Protein AF-A0A286GPK0-F1 (afdb_monomer_lite)

Sequence (149 aa):
MSTEHPLLTPEQAREQLAAVGGRSLHLARDRRIHATGTAVFGLTAAVHMTTQNVVTGAAQVVLSCVVLAIFVAEAVVVERAARTVPLRARFWSRTGIGASFVLALGVVLPWLNLQAQTSPNTVPMVLGGAVLVAAPSLLAAVVIARRRT

Secondary structure (DSSP, 8-state):
---------HHHHHHHHHHHHT-GGGHHHHHHHHHHHHHHHHHHHHHHHHHTTT--THHHHHHHHHHHHHHHHHHHHHHHHTTTS-HHHHHHHHHHHHHHHHHIIIIIHHHHHHHHHHSPPPHHHHHHHHHHHHHHHHHHHHHHHH---

Foldseek 3Di:
DDPPDPPQDPVNVVVVVVVVVVVPPCAQVLLLLLLVLLLVLLVLQLVLLLCVLVDDDPRNVVSVVVSVVSVVVSVVSLVVSVVPYDPVLNVLQCQLLVQLVCLLPVPLVVVQVVVCVVDHDDSVSSNVSSCVSSVSSNVSSVVSNPDDD

Radius of gyration: 21.25 Å; chains: 1; bounding box: 41×22×73 Å

Organism: NCBI:txid1938745

pLDDT: mean 73.32, std 10.82, range [40.75, 89.94]

Structure (mmCIF, N/CA/C/O backbone):
data_AF-A0A286GPK0-F1
#
_entry.id   AF-A0A286GPK0-F1
#
loop_
_atom_site.group_PDB
_atom_site.id
_atom_site.type_symbol
_atom_site.label_atom_id
_atom_site.label_alt_id
_atom_site.label_comp_id
_atom_site.label_asym_id
_atom_site.label_entity_id
_atom_site.label_seq_id
_atom_site.pdbx_PDB_ins_code
_atom_site.Cartn_x
_atom_site.Cartn_y
_atom_site.Cartn_z
_atom_site.occupancy
_atom_site.B_iso_or_equiv
_atom_site.auth_seq_id
_atom_site.auth_comp_id
_atom_site.auth_asym_id
_atom_site.auth_atom_id
_atom_site.pdbx_PDB_model_num
ATOM 1 N N . MET A 1 1 ? 11.742 -10.666 48.444 1.00 40.75 1 MET A N 1
ATOM 2 C CA . MET A 1 1 ? 10.822 -9.523 48.269 1.00 40.75 1 MET A CA 1
ATOM 3 C C . MET A 1 1 ? 9.685 -10.006 47.385 1.00 40.75 1 MET A C 1
ATOM 5 O O . MET A 1 1 ? 9.845 -10.060 46.174 1.00 40.75 1 MET A O 1
ATOM 9 N N . SER A 1 2 ? 8.614 -10.505 47.997 1.00 44.88 2 SER A N 1
ATOM 10 C CA . SER A 1 2 ? 7.477 -11.093 47.284 1.00 44.88 2 SER A CA 1
ATOM 11 C C . SER A 1 2 ? 6.509 -9.975 46.917 1.00 44.88 2 SER A C 1
ATOM 13 O O . SER A 1 2 ? 6.009 -9.285 47.800 1.00 44.88 2 SER A O 1
ATOM 15 N N . THR A 1 3 ? 6.285 -9.748 45.627 1.00 46.56 3 THR A N 1
ATOM 16 C CA . THR A 1 3 ? 5.256 -8.827 45.141 1.00 46.56 3 THR A CA 1
ATOM 17 C C . THR A 1 3 ? 3.898 -9.499 45.312 1.00 46.56 3 THR A C 1
ATOM 19 O O . THR A 1 3 ? 3.460 -10.245 44.438 1.00 46.56 3 THR A O 1
ATOM 22 N N . GLU A 1 4 ? 3.254 -9.290 46.460 1.00 52.22 4 GLU A N 1
ATOM 23 C CA . GLU A 1 4 ? 1.844 -9.636 46.636 1.00 52.22 4 GLU A CA 1
ATOM 24 C C . GLU A 1 4 ? 1.027 -8.802 45.646 1.00 52.22 4 GLU A C 1
ATOM 26 O O . GLU A 1 4 ? 0.869 -7.593 45.802 1.00 52.22 4 GLU A O 1
ATOM 31 N N . HIS A 1 5 ? 0.552 -9.438 44.576 1.00 56.97 5 HIS A N 1
ATOM 32 C CA . HIS A 1 5 ? -0.476 -8.850 43.732 1.00 56.97 5 HIS A CA 1
ATOM 33 C C . HIS A 1 5 ? -1.759 -8.783 44.565 1.00 56.97 5 HIS A C 1
ATOM 35 O O . HIS A 1 5 ? -2.248 -9.841 44.969 1.00 56.97 5 HIS A O 1
ATOM 41 N N . PRO A 1 6 ? -2.310 -7.586 44.845 1.00 66.44 6 PRO A N 1
ATOM 42 C CA . PRO A 1 6 ? -3.550 -7.475 45.596 1.00 66.44 6 PRO A CA 1
ATOM 43 C C . PRO A 1 6 ? -4.634 -8.287 44.883 1.00 66.44 6 PRO A C 1
ATOM 45 O O . PRO A 1 6 ? -4.908 -8.053 43.703 1.00 66.44 6 PRO A O 1
ATOM 48 N N . LEU A 1 7 ? -5.217 -9.265 45.579 1.00 71.62 7 LEU A N 1
ATOM 49 C CA . LEU A 1 7 ? -6.350 -10.037 45.076 1.00 71.62 7 LEU A CA 1
ATOM 50 C C . LEU A 1 7 ? -7.546 -9.087 44.950 1.00 71.62 7 LEU A C 1
ATOM 52 O O . LEU A 1 7 ? -8.237 -8.807 45.927 1.00 71.62 7 LEU A O 1
ATOM 56 N N . LEU A 1 8 ? -7.746 -8.549 43.745 1.00 71.94 8 LEU A N 1
ATOM 57 C CA . LEU A 1 8 ? -8.897 -7.715 43.411 1.00 71.94 8 LEU A CA 1
ATOM 58 C C . LEU A 1 8 ? -10.178 -8.498 43.681 1.00 71.94 8 LEU A C 1
ATOM 60 O O . LEU A 1 8 ? -10.341 -9.628 43.211 1.00 71.94 8 LEU A O 1
ATOM 64 N N . THR A 1 9 ? -11.108 -7.888 44.412 1.00 82.94 9 THR A N 1
ATOM 65 C CA . THR A 1 9 ? -12.431 -8.484 44.577 1.00 82.94 9 THR A CA 1
ATOM 66 C C . THR A 1 9 ? -13.171 -8.479 43.232 1.00 82.94 9 THR A C 1
ATOM 68 O O . THR A 1 9 ? -12.911 -7.622 42.382 1.00 82.94 9 THR A O 1
ATOM 71 N N . PRO A 1 10 ? -14.114 -9.410 42.998 1.00 80.25 10 PRO A N 1
ATOM 72 C CA . PRO A 1 10 ? -14.884 -9.447 41.753 1.00 80.25 10 PRO A CA 1
ATOM 73 C C . PRO A 1 10 ? -15.595 -8.122 41.431 1.00 80.25 10 PRO A C 1
ATOM 75 O O . PRO A 1 10 ? -15.700 -7.748 40.266 1.00 80.25 10 PRO A O 1
ATOM 78 N N . GLU A 1 11 ? -16.036 -7.394 42.459 1.00 80.75 11 GLU A N 1
ATOM 79 C CA . GLU A 1 11 ? -16.620 -6.052 42.344 1.00 80.75 11 GLU A CA 1
ATOM 80 C C . GLU A 1 11 ? -15.581 -5.017 41.886 1.00 80.75 11 GLU A C 1
ATOM 82 O O . GLU A 1 11 ? -15.810 -4.316 40.906 1.00 80.75 11 GLU A O 1
ATOM 87 N N . GLN A 1 12 ? -14.386 -4.997 42.488 1.00 80.75 12 GLN A N 1
ATOM 88 C CA . GLN A 1 12 ? -13.299 -4.098 42.076 1.00 80.75 12 GLN A CA 1
ATOM 89 C C . GLN A 1 12 ? -12.803 -4.394 40.657 1.00 80.75 12 GLN A C 1
ATOM 91 O O . GLN A 1 12 ? -12.462 -3.475 39.914 1.00 80.75 12 GLN A O 1
ATOM 96 N N . ALA A 1 13 ? -12.789 -5.665 40.248 1.00 77.31 13 ALA A N 1
ATOM 97 C CA . ALA A 1 13 ? -12.467 -6.046 38.878 1.00 77.31 13 ALA A CA 1
ATOM 98 C C . ALA A 1 13 ? -13.526 -5.534 37.888 1.00 77.31 13 ALA A C 1
ATOM 100 O O . ALA A 1 13 ? -13.167 -5.048 36.816 1.00 77.31 13 ALA A O 1
ATOM 101 N N . ARG A 1 14 ? -14.819 -5.590 38.245 1.00 77.38 14 ARG A N 1
ATOM 102 C CA . ARG A 1 14 ? -15.922 -5.037 37.436 1.00 77.38 14 ARG A CA 1
ATOM 103 C C . ARG A 1 14 ? -15.881 -3.517 37.371 1.00 77.38 14 ARG A C 1
ATOM 105 O O . ARG A 1 14 ? -16.061 -2.974 36.288 1.00 77.38 14 ARG A O 1
ATOM 112 N N . GLU A 1 15 ? -15.598 -2.838 38.477 1.00 77.00 15 GLU A N 1
ATOM 113 C CA . GLU A 1 15 ? -15.441 -1.381 38.516 1.00 77.00 15 GLU A CA 1
ATOM 114 C C . GLU A 1 15 ? -14.214 -0.922 37.730 1.00 77.00 15 GLU A C 1
ATOM 116 O O . GLU A 1 15 ? -14.306 0.036 36.968 1.00 77.00 15 GLU A O 1
ATOM 121 N N . GLN A 1 16 ? -13.084 -1.630 37.821 1.00 73.06 16 GLN A N 1
ATOM 122 C CA . GLN A 1 16 ? -11.919 -1.358 36.977 1.00 73.06 16 GLN A CA 1
ATOM 123 C C . GLN A 1 16 ? -12.219 -1.631 35.501 1.00 73.06 16 GLN A C 1
ATOM 125 O O . GLN A 1 16 ? -11.852 -0.825 34.649 1.00 73.06 16 GLN A O 1
ATOM 130 N N . LEU A 1 17 ? -12.932 -2.713 35.178 1.00 68.06 17 LEU A N 1
ATOM 131 C CA . LEU A 1 17 ? -13.395 -2.996 33.817 1.00 68.06 17 LEU A CA 1
ATOM 132 C C . LEU A 1 17 ? -14.395 -1.953 33.310 1.00 68.06 17 LEU A C 1
ATOM 134 O O . LEU A 1 17 ? -14.349 -1.621 32.131 1.00 68.06 17 LEU A O 1
ATOM 138 N N . ALA A 1 18 ? -15.256 -1.399 34.162 1.00 68.50 18 ALA A N 1
ATOM 139 C CA . ALA A 1 18 ? -16.189 -0.330 33.813 1.00 68.50 18 ALA A CA 1
ATOM 140 C C . ALA A 1 18 ? -15.470 1.023 33.658 1.00 68.50 18 ALA A C 1
ATOM 142 O O . ALA A 1 18 ? -15.725 1.753 32.701 1.00 68.50 18 ALA A O 1
ATOM 143 N N . ALA A 1 19 ? -14.502 1.323 34.527 1.00 62.94 19 ALA A N 1
ATOM 144 C CA . ALA A 1 19 ? -13.657 2.515 34.457 1.00 62.94 19 ALA A CA 1
ATOM 145 C C . ALA A 1 19 ? -12.726 2.495 33.232 1.00 62.94 19 ALA A C 1
ATOM 147 O O . ALA A 1 19 ? -12.474 3.529 32.611 1.00 62.94 19 ALA A O 1
ATOM 148 N N . VAL A 1 20 ? -12.244 1.312 32.838 1.00 58.28 20 VAL A N 1
ATOM 149 C CA . VAL A 1 20 ? -11.490 1.099 31.594 1.00 58.28 20 VAL A CA 1
ATOM 150 C C . VAL A 1 20 ? -12.432 1.053 30.384 1.00 58.28 20 VAL A C 1
ATOM 152 O O . VAL A 1 20 ? -12.115 1.630 29.346 1.00 58.28 20 VAL A O 1
ATOM 155 N N . GLY A 1 21 ? -13.614 0.449 30.522 1.00 50.22 21 GLY A N 1
ATOM 156 C CA . GLY A 1 21 ? -14.663 0.370 29.499 1.00 50.22 21 GLY A CA 1
ATOM 157 C C . GLY A 1 21 ? -15.264 1.729 29.131 1.00 50.22 21 GLY A C 1
ATOM 158 O O . GLY A 1 21 ? -15.689 1.925 27.994 1.00 50.22 21 GLY A O 1
ATOM 159 N N . GLY A 1 22 ? -15.204 2.704 30.044 1.00 44.12 22 GLY A N 1
ATOM 160 C CA . GLY A 1 22 ? -15.566 4.103 29.809 1.00 44.12 22 GLY A CA 1
ATOM 161 C C . GLY A 1 22 ? -14.579 4.891 28.934 1.00 44.12 22 GLY A C 1
ATOM 162 O O . GLY A 1 22 ? -14.914 5.985 28.481 1.00 44.12 22 GLY A O 1
ATOM 163 N N . ARG A 1 23 ? -13.384 4.360 28.616 1.00 47.16 23 ARG A N 1
ATOM 164 C CA . ARG A 1 23 ? -12.416 4.995 27.690 1.00 47.16 23 ARG A CA 1
ATOM 165 C C . ARG A 1 23 ? -12.747 4.724 26.217 1.00 47.16 23 ARG A C 1
ATOM 167 O O . ARG A 1 23 ? -11.879 4.399 25.409 1.00 47.16 23 ARG A O 1
ATOM 174 N N . SER A 1 24 ? -13.998 4.956 25.834 1.00 45.12 24 SER A N 1
ATOM 175 C CA . SER A 1 24 ? -14.475 4.937 24.442 1.00 45.12 24 SER A CA 1
ATOM 176 C C . SER A 1 24 ? -13.859 6.039 23.551 1.00 45.12 24 SER A C 1
ATOM 178 O O . SER A 1 24 ? -14.114 6.093 22.348 1.00 45.12 24 SER A O 1
ATOM 180 N N . LEU A 1 25 ? -12.989 6.895 24.101 1.00 46.03 25 LEU A N 1
ATOM 181 C CA . LEU A 1 25 ? -12.462 8.102 23.454 1.00 46.03 25 LEU A CA 1
ATOM 182 C C . LEU A 1 25 ? -11.185 7.920 22.602 1.00 46.03 25 LEU A C 1
ATOM 184 O O . LEU A 1 25 ? -10.722 8.894 22.013 1.00 46.03 25 LEU A O 1
ATOM 188 N N . HIS A 1 26 ? -10.654 6.701 22.433 1.00 54.03 26 HIS A N 1
ATOM 189 C CA . HIS A 1 26 ? -9.536 6.429 21.500 1.00 54.03 26 HIS A CA 1
ATOM 190 C C . HIS A 1 26 ? -9.932 5.724 20.185 1.00 54.03 26 HIS A C 1
ATOM 192 O O . HIS A 1 26 ? -9.160 5.722 19.225 1.00 54.03 26 HIS A O 1
ATOM 198 N N . LEU A 1 27 ? -11.165 5.214 20.061 1.00 60.38 27 LEU A N 1
ATOM 199 C CA . LEU A 1 27 ? -11.580 4.384 18.919 1.00 60.38 27 LEU A CA 1
ATOM 200 C C . LEU A 1 27 ? -11.545 5.096 17.555 1.00 60.38 27 LEU A C 1
ATOM 202 O O . LEU A 1 27 ? -11.211 4.474 16.549 1.00 60.38 27 LEU A O 1
ATOM 206 N N . ALA A 1 28 ? -11.887 6.385 17.475 1.00 61.69 28 ALA A N 1
ATOM 207 C CA . ALA A 1 28 ? -11.956 7.088 16.188 1.00 61.69 28 ALA A CA 1
ATOM 208 C C . ALA A 1 28 ? -10.582 7.553 15.675 1.00 61.69 28 ALA A C 1
ATOM 210 O O . ALA A 1 28 ? -10.327 7.490 14.468 1.00 61.69 28 ALA A O 1
ATOM 211 N N . ARG A 1 29 ? -9.702 8.014 16.576 1.00 66.88 29 ARG A N 1
ATOM 212 C CA . ARG A 1 29 ? -8.344 8.474 16.243 1.00 66.88 29 ARG A CA 1
ATOM 213 C C . ARG A 1 29 ? -7.460 7.300 15.836 1.00 66.88 29 ARG A C 1
ATOM 215 O O . ARG A 1 29 ? -6.827 7.364 14.786 1.00 66.88 29 ARG A O 1
ATOM 222 N N . ASP A 1 30 ? -7.503 6.209 16.590 1.00 64.88 30 ASP A N 1
ATOM 223 C CA . ASP A 1 30 ? -6.686 5.023 16.329 1.00 64.88 30 ASP A CA 1
ATOM 224 C C . ASP A 1 30 ? -7.119 4.326 15.026 1.00 64.88 30 ASP A C 1
ATOM 226 O O . ASP A 1 30 ? -6.295 3.885 14.224 1.00 64.88 30 ASP A O 1
ATOM 230 N N . ARG A 1 31 ? -8.426 4.338 14.730 1.00 66.88 31 ARG A N 1
ATOM 231 C CA . ARG A 1 31 ? -8.980 3.867 13.453 1.00 66.88 31 ARG A CA 1
ATOM 232 C C . ARG A 1 31 ? -8.545 4.723 12.264 1.00 66.88 31 ARG A C 1
ATOM 234 O O . ARG A 1 31 ? -8.267 4.170 11.204 1.00 66.88 31 ARG A O 1
ATOM 241 N N . ARG A 1 32 ? -8.464 6.052 12.423 1.00 70.19 32 ARG A N 1
ATOM 242 C CA . ARG A 1 32 ? -7.919 6.946 11.384 1.00 70.19 32 ARG A CA 1
ATOM 243 C C . ARG A 1 32 ? -6.441 6.671 11.144 1.00 70.19 32 ARG A C 1
ATOM 245 O O . ARG A 1 32 ? -6.058 6.542 9.993 1.00 70.19 32 ARG A O 1
ATOM 252 N N . ILE A 1 33 ? -5.643 6.517 12.200 1.00 70.69 33 ILE A N 1
ATOM 253 C CA . ILE A 1 33 ? -4.213 6.198 12.079 1.00 70.69 33 ILE A CA 1
ATOM 254 C C . ILE A 1 33 ? -4.019 4.887 11.308 1.00 70.69 33 ILE A C 1
ATOM 256 O O . ILE A 1 33 ? -3.196 4.841 10.399 1.00 70.69 33 ILE A O 1
ATOM 260 N N . HIS A 1 34 ? -4.816 3.851 11.590 1.00 67.50 34 HIS A N 1
ATOM 261 C CA . HIS A 1 34 ? -4.739 2.600 10.832 1.00 67.50 34 HIS A CA 1
ATOM 262 C C . HIS A 1 34 ? -5.239 2.713 9.395 1.00 67.50 34 HIS A C 1
ATOM 264 O O . HIS A 1 34 ? -4.591 2.181 8.500 1.00 67.50 34 HIS A O 1
ATOM 270 N N . ALA A 1 35 ? -6.359 3.397 9.153 1.00 68.19 35 ALA A N 1
ATOM 271 C CA . ALA A 1 35 ? -6.848 3.601 7.794 1.00 68.19 35 ALA A CA 1
ATOM 272 C C . ALA A 1 35 ? -5.821 4.376 6.954 1.00 68.19 35 ALA A C 1
ATOM 274 O O . ALA A 1 35 ? -5.500 3.957 5.846 1.00 68.19 35 ALA A O 1
ATOM 275 N N . THR A 1 36 ? -5.248 5.449 7.506 1.00 76.44 36 THR A N 1
ATOM 276 C CA . THR A 1 36 ? -4.185 6.213 6.852 1.00 76.44 36 THR A CA 1
ATOM 277 C C . THR A 1 36 ? -2.946 5.350 6.649 1.00 76.44 36 THR A C 1
ATOM 279 O O . THR A 1 36 ? -2.475 5.265 5.527 1.00 76.44 36 THR A O 1
ATOM 282 N N . GLY A 1 37 ? -2.454 4.647 7.673 1.00 72.56 37 GLY A N 1
ATOM 283 C CA . GLY A 1 37 ? -1.264 3.799 7.551 1.00 72.56 37 GLY A CA 1
ATOM 284 C C . GLY A 1 37 ? -1.416 2.693 6.503 1.00 72.56 37 GLY A C 1
ATOM 285 O O . GLY A 1 37 ? -0.535 2.494 5.680 1.00 72.56 37 GLY A O 1
ATOM 286 N N . THR A 1 38 ? -2.564 2.013 6.460 1.00 71.12 38 THR A N 1
ATOM 287 C CA . THR A 1 38 ? -2.828 0.986 5.439 1.00 71.12 38 THR A CA 1
ATOM 288 C C . THR A 1 38 ? -2.992 1.590 4.035 1.00 71.12 38 THR A C 1
ATOM 290 O O . THR A 1 38 ? -2.603 0.959 3.053 1.00 71.12 38 THR A O 1
ATOM 293 N N . ALA A 1 39 ? -3.516 2.813 3.914 1.00 73.88 39 ALA A N 1
ATOM 294 C CA . ALA A 1 39 ? -3.582 3.508 2.630 1.00 73.88 39 ALA A CA 1
ATOM 295 C C . ALA A 1 39 ? -2.203 3.983 2.142 1.00 73.88 39 ALA A C 1
ATOM 297 O O . ALA A 1 39 ? -1.893 3.812 0.963 1.00 73.88 39 ALA A O 1
ATOM 298 N N . VAL A 1 40 ? -1.371 4.537 3.034 1.00 79.00 40 VAL A N 1
ATOM 299 C CA . VAL A 1 40 ? -0.002 4.974 2.710 1.00 79.00 40 VAL A CA 1
ATOM 300 C C . VAL A 1 40 ? 0.852 3.775 2.304 1.00 79.00 40 VAL A C 1
ATOM 302 O O . VAL A 1 40 ? 1.563 3.882 1.308 1.00 79.00 40 VAL A O 1
ATOM 305 N N . PHE A 1 41 ? 0.675 2.609 2.934 1.00 77.69 41 PHE A N 1
ATOM 306 C CA . PHE A 1 41 ? 1.360 1.381 2.528 1.00 77.69 41 PHE A CA 1
ATOM 307 C C . PHE A 1 41 ? 1.064 1.026 1.063 1.00 77.69 41 PHE A C 1
ATOM 309 O O . PHE A 1 41 ? 1.975 0.851 0.251 1.00 77.69 41 PHE A O 1
ATOM 316 N N . GLY A 1 42 ? -0.225 0.970 0.702 1.00 71.81 42 GLY A N 1
ATOM 317 C CA . GLY A 1 42 ? -0.651 0.658 -0.665 1.00 71.81 42 GLY A CA 1
ATOM 318 C C . GLY A 1 42 ? -0.151 1.681 -1.684 1.00 71.81 42 GLY A C 1
ATOM 319 O O . GLY A 1 42 ? 0.305 1.310 -2.765 1.00 71.81 42 GLY A O 1
ATOM 320 N N . LEU A 1 43 ? -0.183 2.966 -1.322 1.00 76.75 43 LEU A N 1
ATOM 321 C CA . LEU A 1 43 ? 0.320 4.041 -2.173 1.00 76.75 43 LEU A CA 1
ATOM 322 C C . LEU A 1 43 ? 1.838 3.949 -2.365 1.00 76.75 43 LEU A C 1
ATOM 324 O O . LEU A 1 43 ? 2.322 4.080 -3.484 1.00 76.75 43 LEU A O 1
ATOM 328 N N . THR A 1 44 ? 2.583 3.683 -1.294 1.00 77.25 44 THR A N 1
ATOM 329 C CA . THR A 1 44 ? 4.044 3.546 -1.321 1.00 77.25 44 THR A CA 1
ATOM 330 C C . THR A 1 44 ? 4.459 2.374 -2.205 1.00 77.25 44 THR A C 1
ATOM 332 O O . THR A 1 44 ? 5.343 2.525 -3.049 1.00 77.25 44 THR A O 1
ATOM 335 N N . ALA A 1 45 ? 3.769 1.234 -2.091 1.00 72.25 45 ALA A N 1
ATOM 336 C CA . ALA A 1 45 ? 3.986 0.086 -2.966 1.00 72.25 45 ALA A CA 1
ATOM 337 C C . ALA A 1 45 ? 3.726 0.433 -4.445 1.00 72.25 45 ALA A C 1
ATOM 339 O O . ALA A 1 45 ? 4.558 0.142 -5.305 1.00 72.25 45 ALA A O 1
ATOM 340 N N . ALA A 1 46 ? 2.615 1.115 -4.741 1.00 72.81 46 ALA A N 1
ATOM 341 C CA . ALA A 1 46 ? 2.269 1.525 -6.102 1.00 72.81 46 ALA A CA 1
ATOM 342 C C . ALA 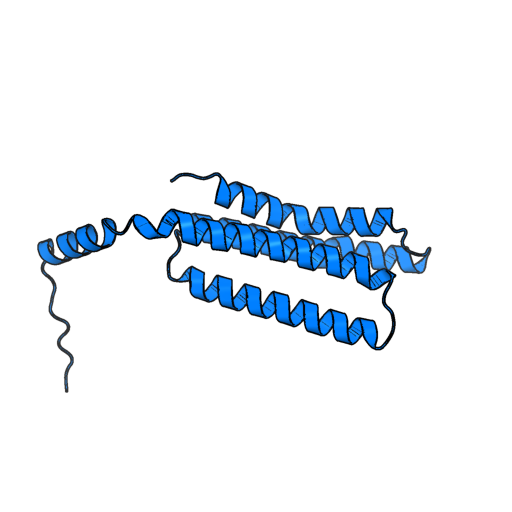A 1 46 ? 3.284 2.515 -6.705 1.00 72.81 46 ALA A C 1
ATOM 344 O O . ALA A 1 46 ? 3.715 2.355 -7.853 1.00 72.81 46 ALA A O 1
ATOM 345 N N . VAL A 1 47 ? 3.701 3.517 -5.926 1.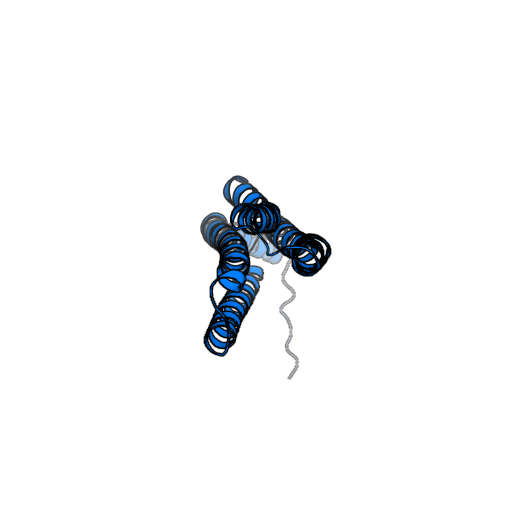00 77.00 47 VAL A N 1
ATOM 346 C CA . VAL A 1 47 ? 4.723 4.492 -6.331 1.00 77.00 47 VAL A CA 1
ATOM 347 C C . VAL A 1 47 ? 6.040 3.784 -6.617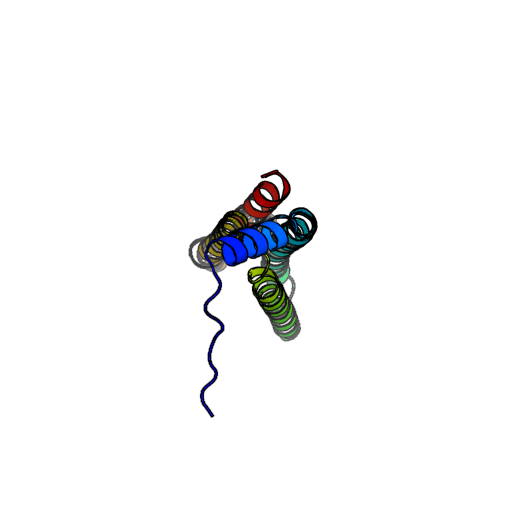 1.00 77.00 47 VAL A C 1
ATOM 349 O O . VAL A 1 47 ? 6.641 4.044 -7.660 1.00 77.00 47 VAL A O 1
ATOM 352 N N . HIS A 1 48 ? 6.460 2.856 -5.753 1.00 73.56 48 HIS A N 1
ATOM 353 C CA . HIS A 1 48 ? 7.692 2.094 -5.941 1.00 73.56 48 HIS A CA 1
ATOM 354 C C . HIS A 1 48 ? 7.679 1.283 -7.245 1.00 73.56 48 HIS A C 1
ATOM 356 O O . HIS A 1 48 ? 8.605 1.397 -8.044 1.00 73.56 48 HIS A O 1
ATOM 362 N N . MET A 1 49 ? 6.604 0.534 -7.518 1.00 70.06 49 MET A N 1
ATOM 363 C CA . MET A 1 49 ? 6.483 -0.245 -8.761 1.00 70.06 49 MET A CA 1
ATOM 364 C C . MET A 1 49 ? 6.519 0.640 -10.014 1.00 70.06 49 MET A C 1
ATOM 366 O O . MET A 1 49 ? 7.122 0.279 -11.024 1.00 70.06 49 MET A O 1
ATOM 370 N N . THR A 1 50 ? 5.913 1.826 -9.943 1.00 69.88 50 THR A N 1
ATOM 371 C CA . THR A 1 50 ? 5.878 2.768 -11.071 1.00 69.88 50 THR A CA 1
ATOM 372 C C . THR A 1 50 ? 7.252 3.382 -11.336 1.00 69.88 50 THR A C 1
ATOM 374 O O . THR A 1 50 ? 7.683 3.495 -12.482 1.00 69.88 50 THR A O 1
ATOM 377 N N . THR A 1 51 ? 7.975 3.742 -10.277 1.00 72.38 51 THR A N 1
ATOM 378 C CA . THR A 1 51 ? 9.280 4.410 -10.382 1.00 72.38 51 THR A CA 1
ATOM 379 C C . THR A 1 51 ? 10.427 3.470 -10.738 1.00 72.38 51 THR A C 1
ATOM 381 O O . THR A 1 51 ? 11.381 3.922 -11.368 1.00 72.38 51 THR A O 1
ATOM 384 N N . GLN A 1 52 ? 10.323 2.169 -10.443 1.00 68.50 52 GLN A N 1
ATOM 385 C CA . GLN A 1 52 ? 11.319 1.168 -10.858 1.00 68.50 52 GLN A CA 1
ATOM 386 C C . GLN A 1 52 ? 11.541 1.106 -12.380 1.00 68.50 52 GLN A C 1
ATOM 388 O O . GLN A 1 52 ? 12.610 0.697 -12.816 1.00 68.50 52 GLN A O 1
ATOM 393 N N . ASN A 1 53 ? 10.565 1.532 -13.189 1.00 65.50 53 ASN A N 1
ATOM 394 C CA . ASN A 1 53 ? 10.683 1.544 -14.651 1.00 65.50 53 ASN A CA 1
ATOM 395 C C . ASN A 1 53 ? 11.285 2.847 -15.210 1.00 65.50 53 ASN A C 1
ATOM 397 O O . ASN A 1 53 ? 11.563 2.928 -16.402 1.00 65.50 53 ASN A O 1
ATOM 401 N N . VAL A 1 54 ? 11.466 3.871 -14.370 1.00 67.75 54 VAL A N 1
ATOM 402 C CA . VAL A 1 54 ? 11.935 5.208 -14.783 1.00 67.75 54 VAL A CA 1
ATOM 403 C C . VAL A 1 54 ? 13.293 5.540 -14.163 1.00 67.75 54 VAL A C 1
ATOM 405 O O . VAL A 1 54 ? 14.092 6.261 -14.755 1.00 67.75 54 VAL A O 1
ATOM 408 N N . VAL A 1 55 ? 13.569 5.014 -12.969 1.00 72.19 55 VAL A N 1
ATOM 409 C CA . VAL A 1 55 ? 14.786 5.291 -12.205 1.00 72.19 55 VAL A CA 1
ATOM 410 C C . VAL A 1 55 ? 15.703 4.073 -12.250 1.00 72.19 55 VAL A C 1
ATOM 412 O O . VAL A 1 55 ? 15.354 3.015 -11.734 1.00 72.19 55 VAL A O 1
ATOM 415 N N . THR A 1 56 ? 16.896 4.239 -12.821 1.00 73.19 56 THR A N 1
ATOM 416 C CA . THR A 1 56 ? 17.905 3.177 -12.969 1.00 73.19 56 THR A CA 1
ATOM 417 C C . THR A 1 56 ? 19.194 3.499 -12.206 1.00 73.19 56 THR A C 1
ATOM 419 O O . THR A 1 56 ? 19.481 4.656 -11.888 1.00 73.19 56 THR A O 1
ATOM 422 N N . GLY A 1 57 ? 20.018 2.484 -11.937 1.00 72.06 57 GLY A N 1
ATOM 423 C CA . GLY A 1 57 ? 21.348 2.665 -11.340 1.00 72.06 57 GLY A CA 1
ATOM 424 C C . GLY A 1 57 ? 21.307 3.096 -9.867 1.00 72.06 57 GLY A C 1
ATOM 425 O O . GLY A 1 57 ? 20.423 2.692 -9.115 1.00 72.06 57 GLY A O 1
ATOM 426 N N . ALA A 1 58 ? 22.263 3.919 -9.425 1.00 74.69 58 ALA A N 1
ATOM 427 C CA . ALA A 1 58 ? 22.396 4.300 -8.011 1.00 74.69 58 ALA A CA 1
ATOM 428 C C . ALA A 1 58 ? 21.146 5.004 -7.438 1.00 74.69 58 ALA A C 1
ATOM 430 O O . ALA A 1 58 ? 20.805 4.812 -6.271 1.00 74.69 58 ALA A O 1
ATOM 431 N N . ALA A 1 59 ? 20.417 5.757 -8.267 1.00 73.94 59 ALA A N 1
ATOM 432 C CA . ALA A 1 59 ? 19.172 6.413 -7.870 1.00 73.94 59 ALA A CA 1
ATOM 433 C C . ALA A 1 59 ? 18.064 5.406 -7.499 1.00 73.94 59 ALA A C 1
ATOM 435 O O . ALA A 1 59 ? 17.271 5.668 -6.596 1.00 73.94 59 ALA A O 1
ATOM 436 N N . GLN A 1 60 ? 18.043 4.228 -8.132 1.00 73.56 60 GLN A N 1
ATOM 437 C CA . GLN A 1 60 ? 17.093 3.158 -7.815 1.00 73.56 60 GLN A CA 1
ATOM 438 C C . GLN A 1 60 ? 17.376 2.549 -6.439 1.00 73.56 60 GLN A C 1
ATOM 440 O O . GLN A 1 60 ? 16.446 2.235 -5.694 1.00 73.56 60 GLN A O 1
ATOM 445 N N . VAL A 1 61 ? 18.654 2.405 -6.079 1.00 72.00 61 VAL A N 1
ATOM 446 C CA . VAL A 1 61 ? 19.069 1.902 -4.763 1.00 72.00 61 VAL A CA 1
ATOM 447 C C . VAL A 1 61 ? 18.642 2.879 -3.673 1.00 72.00 61 VAL A C 1
ATOM 449 O O . VAL A 1 61 ? 17.990 2.474 -2.715 1.00 72.00 61 VAL A O 1
ATOM 452 N N . VAL A 1 62 ? 18.921 4.174 -3.858 1.00 77.81 62 VAL A N 1
ATOM 453 C CA . VAL A 1 62 ? 18.491 5.230 -2.925 1.00 77.81 62 VAL A CA 1
ATOM 454 C C . VAL A 1 62 ? 16.971 5.224 -2.761 1.00 77.81 62 VAL A C 1
ATOM 456 O O . VAL A 1 62 ? 16.476 5.221 -1.636 1.00 77.81 62 VAL A O 1
ATOM 459 N N . LEU A 1 63 ? 16.224 5.151 -3.864 1.00 75.00 63 LEU A N 1
ATOM 460 C CA . LEU A 1 63 ? 14.765 5.097 -3.831 1.00 75.00 63 LEU A CA 1
ATOM 461 C C . LEU A 1 63 ? 14.245 3.851 -3.102 1.00 75.00 63 LEU A C 1
ATOM 463 O O . LEU A 1 63 ? 13.309 3.945 -2.312 1.00 75.00 63 LEU A O 1
ATOM 467 N N . SER A 1 64 ? 14.871 2.695 -3.321 1.00 71.56 64 SER A N 1
ATOM 468 C CA . SER A 1 64 ? 14.520 1.446 -2.635 1.00 71.56 64 SER A CA 1
ATOM 469 C C . SER A 1 64 ? 14.786 1.537 -1.130 1.00 71.56 64 SER A C 1
ATOM 471 O O . SER A 1 64 ? 13.952 1.106 -0.338 1.00 71.56 64 SER A O 1
ATOM 473 N N . CYS A 1 65 ? 15.893 2.165 -0.719 1.00 72.38 65 CYS A N 1
ATOM 474 C CA . CYS A 1 65 ? 16.194 2.432 0.688 1.00 72.38 65 CYS A CA 1
ATOM 475 C C . CYS A 1 65 ? 15.169 3.377 1.331 1.00 72.38 65 CYS A C 1
ATOM 477 O O . CYS A 1 65 ? 14.730 3.128 2.453 1.00 72.38 65 CYS A O 1
ATOM 479 N N . VAL A 1 66 ? 14.751 4.434 0.625 1.00 77.12 66 VAL A N 1
ATOM 480 C CA . VAL A 1 66 ? 13.703 5.355 1.099 1.00 77.12 66 VAL A CA 1
ATOM 481 C C . VAL A 1 66 ? 12.370 4.624 1.263 1.00 77.12 66 VAL A C 1
ATOM 483 O O . VAL A 1 66 ? 11.729 4.750 2.303 1.00 77.12 66 VAL A O 1
ATOM 486 N N . VAL A 1 67 ? 11.971 3.812 0.281 1.00 75.25 67 VAL A N 1
ATOM 487 C CA . VAL A 1 67 ? 10.740 3.007 0.348 1.00 75.25 67 VAL A CA 1
ATOM 488 C C . VAL A 1 67 ? 10.792 2.004 1.498 1.00 75.25 67 VAL A C 1
ATOM 490 O O . VAL A 1 67 ? 9.825 1.876 2.247 1.00 75.25 67 VAL A O 1
ATOM 493 N N . LEU A 1 68 ? 11.933 1.341 1.700 1.00 73.94 68 LEU A N 1
ATOM 494 C CA . LEU A 1 68 ? 12.129 0.442 2.831 1.00 73.94 68 LEU A CA 1
ATOM 495 C C . LEU A 1 68 ? 12.004 1.186 4.167 1.00 73.94 68 LEU A C 1
ATOM 497 O O . LEU A 1 68 ? 11.331 0.699 5.072 1.00 73.94 68 LEU A O 1
ATOM 501 N N . ALA A 1 69 ?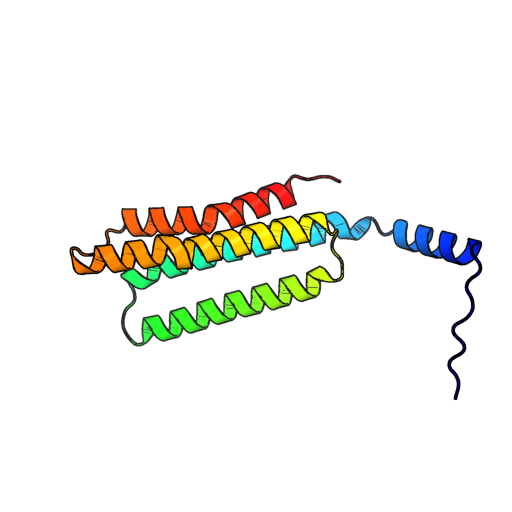 12.597 2.377 4.290 1.00 73.31 69 ALA A N 1
ATOM 502 C CA . ALA A 1 69 ? 12.475 3.200 5.490 1.00 73.31 69 ALA A CA 1
ATOM 503 C C . ALA A 1 69 ? 11.016 3.596 5.769 1.00 73.31 69 ALA A C 1
ATOM 505 O O . ALA A 1 69 ? 10.591 3.564 6.924 1.00 73.31 69 ALA A O 1
ATOM 506 N N . ILE A 1 70 ? 10.234 3.901 4.725 1.00 74.88 70 ILE A N 1
ATOM 507 C CA . ILE A 1 70 ? 8.795 4.172 4.847 1.00 74.88 70 ILE A CA 1
ATOM 508 C C . ILE A 1 70 ? 8.060 2.925 5.350 1.00 74.88 70 ILE A C 1
ATOM 510 O O . ILE A 1 70 ? 7.334 3.022 6.336 1.00 74.88 70 ILE A O 1
ATOM 514 N N . PHE A 1 71 ? 8.301 1.745 4.769 1.00 72.81 71 PHE A N 1
ATOM 515 C CA . PHE A 1 71 ? 7.673 0.504 5.240 1.00 72.81 71 PHE A CA 1
ATOM 516 C C . PHE A 1 71 ? 8.039 0.155 6.683 1.00 72.81 71 PHE A C 1
ATOM 518 O O . PHE A 1 71 ? 7.180 -0.276 7.453 1.00 72.81 71 PHE A O 1
ATOM 525 N N . VAL A 1 72 ? 9.294 0.362 7.082 1.00 72.38 72 VAL A N 1
ATOM 526 C CA . VAL A 1 72 ? 9.728 0.152 8.468 1.00 72.38 72 VAL A CA 1
ATOM 527 C C . VAL A 1 72 ? 9.039 1.149 9.399 1.00 72.38 72 VAL A C 1
ATOM 529 O O . VAL A 1 72 ? 8.517 0.751 10.440 1.00 72.38 72 VAL A O 1
ATOM 532 N N . ALA A 1 73 ? 8.982 2.429 9.027 1.00 74.56 73 ALA A N 1
ATOM 533 C CA . ALA A 1 73 ? 8.288 3.446 9.810 1.00 74.56 73 ALA A CA 1
ATOM 534 C C . ALA A 1 73 ? 6.796 3.112 9.971 1.00 74.56 73 ALA A C 1
ATOM 536 O O . ALA A 1 73 ? 6.262 3.191 11.078 1.00 74.56 73 ALA A O 1
ATOM 537 N N . GLU A 1 74 ? 6.136 2.669 8.901 1.00 69.81 74 GLU A N 1
ATOM 538 C CA . GLU A 1 74 ? 4.748 2.209 8.937 1.00 69.81 74 GLU A CA 1
ATOM 539 C C . GLU A 1 74 ? 4.567 1.003 9.854 1.00 69.81 74 GLU A C 1
ATOM 541 O O . GLU A 1 74 ? 3.665 1.011 10.693 1.00 69.81 74 GLU A O 1
ATOM 546 N N . ALA A 1 75 ? 5.436 -0.006 9.753 1.00 68.94 75 ALA A N 1
ATOM 547 C CA . ALA A 1 75 ? 5.394 -1.182 10.615 1.00 68.94 75 ALA A CA 1
ATOM 548 C C . ALA A 1 75 ? 5.526 -0.796 12.096 1.00 68.94 75 ALA A C 1
ATOM 550 O O . ALA A 1 75 ? 4.732 -1.251 12.921 1.00 68.94 75 ALA A O 1
ATOM 551 N N . VAL A 1 76 ? 6.451 0.111 12.426 1.00 72.19 76 VAL A N 1
ATOM 552 C CA . VAL A 1 76 ? 6.650 0.620 13.792 1.00 72.19 76 VAL A CA 1
ATOM 553 C C . VAL A 1 76 ? 5.426 1.395 14.287 1.00 72.19 76 VAL A C 1
ATOM 555 O O . VAL A 1 76 ? 5.000 1.219 15.431 1.00 72.19 76 VAL A O 1
ATOM 558 N N . VAL A 1 77 ? 4.826 2.246 13.448 1.00 69.94 77 VAL A N 1
ATOM 559 C CA . VAL A 1 77 ? 3.611 2.999 13.803 1.00 69.94 77 VAL A CA 1
ATOM 560 C C . VAL A 1 77 ? 2.427 2.054 14.020 1.00 69.94 77 VAL A C 1
ATOM 562 O O . VAL A 1 77 ? 1.704 2.193 15.009 1.00 69.94 77 VAL A O 1
ATOM 565 N N . VAL A 1 78 ? 2.255 1.060 13.146 1.00 64.94 78 VAL A N 1
ATOM 566 C CA . VAL A 1 78 ? 1.227 0.015 13.254 1.00 64.94 78 VAL A CA 1
ATOM 567 C C . VAL A 1 78 ? 1.422 -0.820 14.517 1.00 64.94 78 VAL A C 1
ATOM 569 O O . VAL A 1 78 ? 0.445 -1.110 15.204 1.00 64.94 78 VAL A O 1
ATOM 572 N N . GLU A 1 79 ? 2.656 -1.186 14.860 1.00 66.69 79 GLU A N 1
ATOM 573 C CA . GLU A 1 79 ? 2.964 -1.969 16.058 1.00 66.69 79 GLU A CA 1
ATOM 574 C C . GLU A 1 79 ? 2.700 -1.181 17.346 1.00 66.69 79 GLU A C 1
ATOM 576 O O . GLU A 1 79 ? 2.091 -1.708 18.282 1.00 66.69 79 GLU A O 1
ATOM 581 N N . ARG A 1 80 ? 3.079 0.102 17.378 1.00 67.50 80 ARG A N 1
ATOM 582 C CA . ARG A 1 80 ? 2.763 0.998 18.501 1.00 67.50 80 ARG A CA 1
ATOM 583 C C . ARG A 1 80 ? 1.253 1.176 18.670 1.00 67.50 80 ARG A C 1
ATOM 585 O O . ARG A 1 80 ? 0.763 1.097 19.794 1.00 67.50 80 ARG A O 1
ATOM 592 N N . ALA A 1 81 ? 0.515 1.346 17.572 1.00 61.72 81 ALA A N 1
ATOM 593 C CA . ALA A 1 81 ? -0.944 1.455 17.587 1.00 61.72 81 ALA A CA 1
ATOM 594 C C . ALA A 1 81 ? -1.639 0.128 17.952 1.00 61.72 81 ALA A C 1
ATOM 596 O O . ALA A 1 81 ? -2.686 0.126 18.589 1.00 61.72 81 ALA A O 1
ATOM 597 N N . ALA A 1 82 ? -1.051 -1.028 17.631 1.00 54.84 82 ALA A N 1
ATOM 598 C CA . ALA A 1 82 ? -1.655 -2.335 17.897 1.00 54.84 82 ALA A CA 1
ATOM 599 C C . ALA A 1 82 ? -1.892 -2.636 19.391 1.00 54.84 82 ALA A C 1
ATOM 601 O O . ALA A 1 82 ? -2.645 -3.562 19.701 1.00 54.84 82 ALA A O 1
ATOM 602 N N . ARG A 1 83 ? -1.277 -1.876 20.310 1.00 61.31 83 ARG A N 1
ATOM 603 C CA . ARG A 1 83 ? -1.525 -1.980 21.757 1.00 61.31 83 ARG A CA 1
ATOM 604 C C . ARG A 1 83 ? -2.839 -1.322 22.202 1.00 61.31 83 ARG A C 1
ATOM 606 O O . ARG A 1 83 ? -3.308 -1.640 23.287 1.00 61.31 83 ARG A O 1
ATOM 613 N N . THR A 1 84 ? -3.438 -0.446 21.391 1.00 57.72 84 THR A N 1
ATOM 614 C CA . THR A 1 84 ? -4.610 0.369 21.774 1.00 57.72 84 THR A CA 1
ATOM 615 C C . THR A 1 84 ? -5.873 0.095 20.939 1.00 57.72 84 THR A C 1
ATOM 617 O O . THR A 1 84 ? -6.912 0.704 21.175 1.00 57.72 84 THR A O 1
ATOM 620 N N . VAL A 1 85 ? -5.828 -0.843 19.983 1.00 55.97 85 VAL A N 1
ATOM 621 C CA . VAL A 1 85 ? -6.828 -0.968 18.901 1.00 55.97 85 VAL A CA 1
ATOM 622 C C . VAL A 1 85 ? -7.761 -2.190 19.047 1.00 55.97 85 VAL A C 1
ATOM 624 O O . VAL A 1 85 ? -7.304 -3.277 19.409 1.00 55.97 85 VAL A O 1
ATOM 627 N N . PRO A 1 86 ? -9.053 -2.082 18.658 1.00 62.91 86 PRO A N 1
ATOM 628 C CA . PRO A 1 86 ? -9.980 -3.217 18.586 1.00 62.91 86 PRO A CA 1
ATOM 629 C C . PRO A 1 86 ? -9.551 -4.293 17.567 1.00 62.91 86 PRO A C 1
ATOM 631 O O . PRO A 1 86 ? -9.247 -4.003 16.407 1.00 62.91 86 PRO A O 1
ATOM 634 N N . LEU A 1 87 ? -9.621 -5.566 17.980 1.00 67.69 87 LEU A N 1
ATOM 635 C CA . LEU A 1 87 ? -9.147 -6.758 17.245 1.00 67.69 87 LEU A CA 1
ATOM 636 C C . LEU A 1 87 ? -9.567 -6.814 15.763 1.00 67.69 87 LEU A C 1
ATOM 638 O O . LEU A 1 87 ? -8.798 -7.263 14.912 1.00 67.69 87 LEU A O 1
ATOM 642 N N . ARG A 1 88 ? -10.768 -6.323 15.430 1.00 67.44 88 ARG A N 1
ATOM 643 C CA . ARG A 1 88 ? -11.297 -6.328 14.056 1.00 67.44 88 ARG A CA 1
ATOM 644 C C . ARG A 1 88 ? -10.532 -5.395 13.113 1.00 67.44 88 ARG A C 1
ATOM 646 O O . ARG A 1 88 ? -10.274 -5.788 11.980 1.00 67.44 88 ARG A O 1
ATOM 653 N N . ALA A 1 89 ? -10.145 -4.196 13.552 1.00 66.00 89 ALA A N 1
ATOM 654 C CA . ALA A 1 89 ? -9.377 -3.268 12.711 1.00 66.00 89 ALA A CA 1
ATOM 655 C C . ALA A 1 89 ? -7.970 -3.816 12.423 1.00 66.00 89 ALA A C 1
ATOM 657 O O . ALA A 1 89 ? -7.476 -3.721 11.300 1.00 66.00 89 ALA A O 1
ATOM 658 N N . ARG A 1 90 ? -7.374 -4.485 13.419 1.00 69.12 90 ARG A N 1
ATOM 659 C CA . ARG A 1 90 ? -6.081 -5.166 13.291 1.00 69.12 90 ARG A CA 1
ATOM 660 C C . ARG A 1 90 ? -6.128 -6.321 12.290 1.00 69.12 90 ARG A C 1
ATOM 662 O O . ARG A 1 90 ? -5.192 -6.479 11.512 1.00 69.12 90 ARG A O 1
ATOM 669 N N . PHE A 1 91 ? -7.207 -7.106 12.295 1.00 77.00 91 PHE A N 1
ATOM 670 C CA . PHE A 1 91 ? -7.406 -8.179 11.319 1.00 77.00 91 PHE A CA 1
ATOM 671 C C . PHE A 1 91 ? -7.479 -7.621 9.894 1.00 77.00 91 PHE A C 1
ATOM 673 O O . PHE A 1 91 ? -6.655 -7.991 9.067 1.00 77.00 91 PHE A O 1
ATOM 680 N N . TRP A 1 92 ? -8.373 -6.658 9.635 1.00 76.12 92 TRP A N 1
ATOM 681 C CA . TRP A 1 92 ? -8.522 -6.062 8.301 1.00 76.12 92 TRP A CA 1
ATOM 682 C C . TRP A 1 92 ? -7.229 -5.436 7.776 1.00 76.12 92 TRP A C 1
ATOM 684 O O . TRP A 1 92 ? -6.890 -5.645 6.616 1.00 76.12 92 TRP A O 1
ATOM 694 N N . SER A 1 93 ? -6.484 -4.722 8.626 1.00 70.94 93 SER A N 1
ATOM 695 C CA . SER A 1 93 ? -5.207 -4.112 8.235 1.00 70.94 93 SER A CA 1
ATOM 696 C C . SER A 1 93 ? -4.182 -5.173 7.817 1.00 70.94 93 SER A C 1
ATOM 698 O O . SER A 1 93 ? -3.591 -5.073 6.743 1.00 70.94 93 SER A O 1
ATOM 700 N N . ARG A 1 94 ? -4.036 -6.247 8.607 1.00 79.25 94 ARG A N 1
ATOM 701 C CA . ARG A 1 94 ? -3.127 -7.362 8.294 1.00 79.25 94 ARG A CA 1
ATOM 702 C C . ARG A 1 94 ? -3.536 -8.116 7.040 1.00 79.25 94 ARG A C 1
ATOM 704 O O . ARG A 1 94 ? -2.674 -8.445 6.237 1.00 79.25 94 ARG A O 1
ATOM 711 N N . THR A 1 95 ? -4.829 -8.376 6.867 1.00 82.00 95 THR A N 1
ATOM 712 C CA . THR A 1 95 ? -5.340 -9.045 5.670 1.00 82.00 95 THR A CA 1
ATOM 713 C C . THR A 1 95 ? -5.103 -8.191 4.430 1.00 82.00 95 THR A C 1
ATOM 715 O O . THR A 1 95 ? -4.644 -8.720 3.427 1.00 82.00 95 THR A O 1
ATOM 718 N N . GLY A 1 96 ? -5.345 -6.877 4.503 1.00 77.50 96 GLY A N 1
ATOM 719 C CA . GLY A 1 96 ? -5.086 -5.951 3.399 1.00 77.50 96 GLY A CA 1
ATOM 720 C C . GLY A 1 96 ? -3.608 -5.904 3.013 1.00 77.50 96 GLY A C 1
ATOM 721 O O . GLY A 1 96 ? -3.277 -6.134 1.856 1.00 77.50 96 GLY A O 1
ATOM 722 N N . ILE A 1 97 ? -2.718 -5.684 3.987 1.00 77.31 97 ILE A N 1
ATOM 723 C CA . ILE A 1 97 ? -1.263 -5.639 3.759 1.00 77.31 97 ILE A CA 1
ATOM 724 C C . ILE A 1 97 ? -0.745 -6.987 3.245 1.00 77.31 97 ILE A C 1
ATOM 726 O O . ILE A 1 97 ? -0.019 -7.031 2.256 1.00 77.31 97 ILE A O 1
ATOM 730 N N . GLY A 1 98 ? -1.140 -8.089 3.886 1.00 79.62 98 GLY A N 1
ATOM 731 C CA . GLY A 1 98 ? -0.729 -9.436 3.495 1.00 79.62 98 GLY A CA 1
ATOM 732 C C . GLY A 1 98 ? -1.188 -9.794 2.083 1.00 79.62 98 GLY A C 1
ATOM 733 O O . GLY A 1 98 ? -0.389 -10.285 1.292 1.00 79.62 98 GLY A O 1
ATOM 734 N N . ALA A 1 99 ? -2.440 -9.490 1.731 1.00 83.94 99 ALA A N 1
ATOM 735 C CA . ALA A 1 99 ? -2.961 -9.720 0.386 1.00 83.94 99 ALA A CA 1
ATOM 736 C C . ALA A 1 99 ? -2.235 -8.870 -0.667 1.00 83.94 99 ALA A C 1
ATOM 738 O O . ALA A 1 99 ? -1.873 -9.392 -1.718 1.00 83.94 99 ALA A O 1
ATOM 739 N N . SER A 1 100 ? -1.963 -7.593 -0.373 1.00 79.69 100 SER A N 1
ATOM 740 C CA . SER A 1 100 ? -1.156 -6.726 -1.238 1.00 79.69 100 SER A CA 1
ATOM 741 C C . SER A 1 100 ? 0.255 -7.284 -1.450 1.00 79.69 100 SER A C 1
ATOM 743 O O . SER A 1 100 ? 0.721 -7.343 -2.585 1.00 79.69 100 SER A O 1
ATOM 745 N N . PHE A 1 101 ? 0.912 -7.772 -0.392 1.00 81.50 101 PHE A N 1
ATOM 746 C CA . PHE A 1 101 ? 2.225 -8.420 -0.488 1.00 81.50 101 PHE A CA 1
ATOM 747 C C . PHE A 1 101 ? 2.198 -9.689 -1.346 1.00 81.50 101 PHE A C 1
ATOM 749 O O . PHE A 1 101 ? 3.065 -9.871 -2.199 1.00 81.50 101 PHE A O 1
ATOM 756 N N . VAL A 1 102 ? 1.201 -10.554 -1.142 1.00 87.94 102 VAL A N 1
ATOM 757 C CA . VAL A 1 102 ? 1.040 -11.793 -1.917 1.00 87.94 102 VAL A CA 1
ATOM 758 C C . VAL A 1 102 ? 0.780 -11.483 -3.389 1.00 87.94 102 VAL A C 1
ATOM 760 O O . VAL A 1 102 ? 1.388 -12.111 -4.251 1.00 87.94 102 VAL A O 1
ATOM 763 N N . LEU A 1 103 ? -0.061 -10.493 -3.700 1.00 84.94 103 LEU A N 1
ATOM 764 C CA . LEU A 1 103 ? -0.286 -10.070 -5.083 1.00 84.94 103 LEU A CA 1
ATOM 765 C C . LEU A 1 103 ? 0.979 -9.488 -5.711 1.00 84.94 103 LEU A C 1
ATOM 767 O O . LEU A 1 103 ? 1.296 -9.824 -6.850 1.00 84.94 103 LEU A O 1
ATOM 771 N N . ALA A 1 104 ? 1.718 -8.654 -4.979 1.00 79.31 104 ALA A N 1
ATOM 772 C CA . ALA A 1 104 ? 2.950 -8.062 -5.481 1.00 79.31 104 ALA A CA 1
ATOM 773 C C . ALA A 1 104 ? 3.989 -9.138 -5.814 1.00 79.31 104 ALA A C 1
ATOM 775 O O . ALA A 1 104 ? 4.450 -9.209 -6.951 1.00 79.31 104 ALA A O 1
ATOM 776 N N . LEU A 1 105 ? 4.327 -9.991 -4.843 1.00 84.19 105 LEU A N 1
ATOM 777 C CA . LEU A 1 105 ? 5.421 -10.959 -4.958 1.00 84.19 105 LEU A CA 1
ATOM 778 C C . LEU A 1 105 ? 5.035 -12.229 -5.720 1.00 84.19 105 LEU A C 1
ATOM 78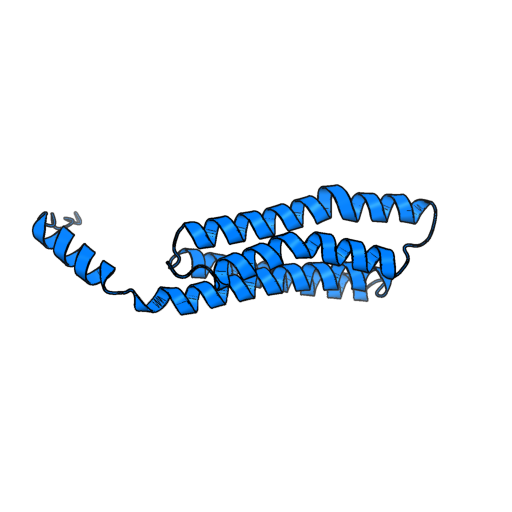0 O O . LEU A 1 105 ? 5.879 -12.807 -6.396 1.00 84.19 105 LEU A O 1
ATOM 784 N N . GLY A 1 106 ? 3.788 -12.681 -5.601 1.00 86.06 106 GLY A N 1
ATOM 785 C CA . GLY A 1 106 ? 3.328 -13.941 -6.185 1.00 86.06 106 GLY A CA 1
ATOM 786 C C . GLY A 1 106 ? 2.741 -13.806 -7.586 1.00 86.06 106 GLY A C 1
ATOM 787 O O . GLY A 1 106 ? 2.715 -14.790 -8.318 1.00 86.06 106 GLY A O 1
ATOM 788 N N . VAL A 1 107 ? 2.267 -12.614 -7.967 1.00 89.56 107 VAL A N 1
ATOM 789 C CA . VAL A 1 107 ? 1.527 -12.426 -9.225 1.00 89.56 107 VAL A CA 1
ATOM 790 C C . VAL A 1 107 ? 2.130 -11.316 -10.073 1.00 89.56 107 VAL A C 1
ATOM 792 O O . VAL A 1 107 ? 2.626 -11.581 -11.164 1.00 89.56 107 VAL A O 1
ATOM 795 N N . VAL A 1 108 ? 2.113 -10.074 -9.587 1.00 84.88 108 VAL A N 1
ATOM 796 C CA . VAL A 1 108 ? 2.382 -8.906 -10.434 1.00 84.88 108 VAL A CA 1
ATOM 797 C C . VAL A 1 108 ? 3.859 -8.784 -10.792 1.00 84.88 108 VAL A C 1
ATOM 799 O O . VAL A 1 108 ? 4.171 -8.630 -11.969 1.00 84.88 108 VAL A O 1
ATOM 802 N N . LEU A 1 109 ? 4.773 -8.880 -9.822 1.00 83.69 109 LEU A N 1
ATOM 803 C CA . LEU A 1 109 ? 6.209 -8.811 -10.110 1.00 83.69 109 LEU A CA 1
ATOM 804 C C . LEU A 1 109 ? 6.686 -9.985 -10.977 1.00 83.69 109 LEU A C 1
ATOM 806 O O . LEU A 1 109 ? 7.359 -9.714 -11.971 1.00 83.69 109 LEU A O 1
ATOM 810 N N . PRO A 1 110 ? 6.322 -11.256 -10.700 1.00 87.00 110 PRO A N 1
ATOM 811 C CA . PRO A 1 110 ? 6.651 -12.361 -11.598 1.00 87.00 110 PRO A CA 1
ATOM 812 C C . PRO A 1 110 ? 6.120 -12.151 -13.016 1.00 87.00 110 PRO A C 1
ATOM 814 O O . PRO A 1 110 ? 6.859 -12.349 -13.976 1.00 87.00 110 PRO A O 1
ATOM 817 N N . TRP A 1 111 ? 4.869 -11.701 -13.159 1.00 89.94 111 TRP A N 1
ATOM 818 C CA . TRP A 1 111 ? 4.270 -11.446 -14.467 1.00 89.94 111 TRP A CA 1
ATOM 819 C C . TRP A 1 111 ? 4.981 -10.322 -15.231 1.00 89.94 111 TRP A C 1
ATOM 821 O O . TRP A 1 111 ? 5.342 -10.516 -16.390 1.00 89.94 111 TRP A O 1
ATOM 831 N N . LEU A 1 112 ? 5.249 -9.181 -14.585 1.00 85.75 112 LEU A N 1
ATOM 832 C CA . LEU A 1 112 ? 5.991 -8.067 -15.190 1.00 85.75 112 LEU A CA 1
ATOM 833 C C . LEU A 1 112 ? 7.430 -8.459 -15.544 1.00 85.75 112 LEU A C 1
ATOM 835 O O . LEU A 1 112 ? 7.955 -8.012 -16.561 1.00 85.75 112 LEU A O 1
ATOM 839 N N . ASN A 1 113 ? 8.069 -9.296 -14.726 1.00 86.56 113 ASN A N 1
ATOM 840 C CA . ASN A 1 113 ? 9.418 -9.780 -14.991 1.00 86.56 113 ASN A CA 1
ATOM 841 C C . ASN A 1 113 ? 9.453 -10.770 -16.165 1.00 86.56 113 ASN A C 1
ATOM 843 O O . ASN A 1 113 ? 10.369 -10.717 -16.977 1.00 86.56 113 ASN A O 1
ATOM 847 N N . LEU A 1 114 ? 8.450 -11.647 -16.287 1.00 89.38 114 LEU A N 1
ATOM 848 C CA . LEU A 1 114 ? 8.307 -12.540 -17.442 1.00 89.38 114 LEU A CA 1
ATOM 849 C C . LEU A 1 114 ? 8.053 -11.749 -18.729 1.00 89.38 114 LEU A C 1
ATOM 851 O O . LEU A 1 114 ? 8.703 -12.009 -19.736 1.00 89.38 114 LEU A O 1
ATOM 855 N N . GLN A 1 115 ? 7.164 -10.754 -18.689 1.00 88.69 115 GLN A N 1
ATOM 856 C CA . GLN A 1 115 ? 6.876 -9.915 -19.855 1.00 88.69 115 GLN A CA 1
ATOM 857 C C . GLN A 1 115 ? 8.095 -9.112 -20.316 1.00 88.69 115 GLN A C 1
ATOM 859 O O . GLN A 1 115 ? 8.363 -9.053 -21.517 1.00 88.69 115 GLN A O 1
ATOM 864 N N . ALA A 1 116 ? 8.884 -8.587 -19.371 1.00 85.06 116 ALA A N 1
ATOM 865 C CA . ALA A 1 116 ? 10.111 -7.843 -19.653 1.00 85.06 116 ALA A CA 1
ATOM 866 C C . ALA A 1 116 ? 11.149 -8.632 -20.473 1.00 85.06 116 ALA A C 1
ATOM 868 O O . ALA A 1 116 ? 11.980 -8.019 -21.139 1.00 85.06 116 ALA A O 1
ATOM 869 N N . GLN A 1 117 ? 11.107 -9.972 -20.451 1.00 87.00 117 GLN A N 1
ATOM 870 C CA . GLN A 1 117 ? 12.013 -10.809 -21.248 1.00 87.00 117 GLN A CA 1
ATOM 871 C C . GLN A 1 117 ? 11.694 -10.756 -22.744 1.00 87.00 117 GLN A C 1
ATOM 873 O O . GLN A 1 117 ? 12.590 -10.912 -23.569 1.00 87.00 117 GLN A O 1
ATOM 878 N N . THR A 1 118 ? 10.426 -10.545 -23.097 1.00 88.88 118 THR A N 1
ATOM 879 C CA . THR A 1 118 ? 9.962 -10.529 -24.490 1.00 88.88 118 THR A CA 1
ATOM 880 C C . THR A 1 118 ? 9.702 -9.125 -25.016 1.00 88.88 118 THR A C 1
ATOM 882 O O . THR A 1 118 ? 9.837 -8.880 -26.212 1.00 88.88 118 THR A O 1
ATOM 885 N N . SER A 1 119 ? 9.298 -8.187 -24.162 1.00 83.69 119 SER A N 1
ATOM 886 C CA . SER A 1 119 ? 9.024 -6.802 -24.548 1.00 83.69 119 SER A CA 1
ATOM 887 C C . SER A 1 119 ? 9.151 -5.873 -23.342 1.00 83.69 119 SER A C 1
ATOM 889 O O . SER A 1 119 ? 8.805 -6.271 -22.232 1.00 83.69 119 SER A O 1
ATOM 891 N N . PRO A 1 120 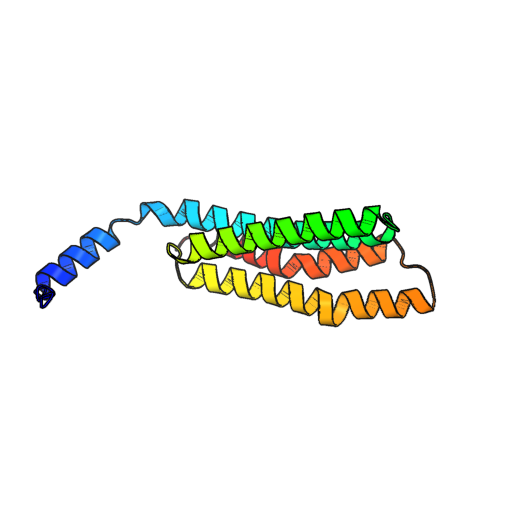? 9.598 -4.618 -23.524 1.00 85.06 120 PRO A N 1
ATOM 892 C CA . PRO A 1 120 ? 9.626 -3.655 -22.431 1.00 85.06 120 PRO A CA 1
ATOM 893 C C . PRO A 1 120 ? 8.235 -3.459 -21.815 1.00 85.06 120 PRO A C 1
ATOM 895 O O . PRO A 1 120 ? 7.236 -3.344 -22.529 1.00 85.06 120 PRO A O 1
ATOM 898 N N . ASN A 1 121 ? 8.172 -3.381 -20.485 1.00 84.06 121 ASN A N 1
ATOM 899 C CA . ASN A 1 121 ? 6.918 -3.130 -19.784 1.00 84.06 121 ASN A CA 1
ATOM 900 C C . ASN A 1 121 ? 6.389 -1.732 -20.116 1.00 84.06 121 ASN A C 1
ATOM 902 O O . ASN A 1 121 ? 7.090 -0.730 -19.972 1.00 84.06 121 ASN A O 1
ATOM 906 N N . THR A 1 122 ? 5.125 -1.656 -20.528 1.00 86.75 122 THR A N 1
ATOM 907 C CA . THR A 1 122 ? 4.489 -0.370 -20.828 1.00 86.75 122 THR A CA 1
ATOM 908 C C . THR A 1 122 ? 3.992 0.313 -19.553 1.00 86.75 122 THR A C 1
ATOM 910 O O . THR A 1 122 ? 3.612 -0.344 -18.580 1.00 86.75 122 THR A O 1
ATOM 913 N N . VAL A 1 123 ? 3.930 1.649 -19.560 1.00 82.88 123 VAL A N 1
ATOM 914 C CA . VAL A 1 123 ? 3.415 2.439 -18.425 1.00 82.88 123 VAL A CA 1
ATOM 915 C C . VAL A 1 123 ? 2.014 1.979 -17.977 1.00 82.88 123 VAL A C 1
ATOM 917 O O . VAL A 1 123 ? 1.824 1.796 -16.774 1.00 82.88 123 VAL A O 1
ATOM 920 N N . PRO A 1 124 ? 1.043 1.699 -18.876 1.00 86.50 124 PRO A N 1
ATOM 921 C CA . PRO A 1 124 ? -0.268 1.195 -18.465 1.00 86.50 124 PRO A CA 1
ATOM 922 C C . PRO A 1 124 ? -0.216 -0.162 -17.753 1.00 86.50 124 PRO A C 1
ATOM 924 O O . PRO A 1 124 ? -0.966 -0.368 -16.802 1.00 86.50 124 PRO A O 1
ATOM 927 N N . MET A 1 125 ? 0.672 -1.075 -18.165 1.00 86.25 125 MET A N 1
ATOM 928 C CA . MET A 1 125 ? 0.828 -2.379 -17.502 1.00 86.25 125 MET A CA 1
ATOM 929 C C . MET A 1 125 ? 1.336 -2.218 -16.072 1.00 86.25 125 MET A C 1
ATOM 931 O O . MET A 1 125 ? 0.800 -2.830 -15.148 1.00 86.25 125 MET A O 1
ATOM 935 N N . VAL A 1 126 ? 2.342 -1.364 -15.886 1.00 83.62 126 VAL A N 1
ATOM 936 C CA . VAL A 1 126 ? 2.931 -1.097 -14.571 1.00 83.62 126 VAL A CA 1
ATOM 937 C C . VAL A 1 126 ? 1.915 -0.416 -13.655 1.00 83.62 126 VAL A C 1
ATOM 939 O O . VAL A 1 126 ? 1.747 -0.843 -12.515 1.00 83.62 126 VAL A O 1
ATOM 942 N N . LEU A 1 127 ? 1.181 0.583 -14.159 1.00 81.62 127 LEU A N 1
ATOM 943 C CA . LEU A 1 127 ? 0.111 1.245 -13.408 1.00 81.62 127 LEU A CA 1
ATOM 944 C C . LEU A 1 127 ? -1.021 0.275 -13.052 1.00 81.62 127 LEU A C 1
ATOM 946 O O . LEU A 1 127 ? -1.494 0.280 -11.917 1.00 81.62 127 LEU A O 1
ATOM 950 N N . GLY A 1 128 ? -1.428 -0.592 -13.983 1.00 86.25 128 GLY A N 1
ATOM 951 C CA . GLY A 1 128 ? -2.432 -1.625 -13.728 1.00 86.25 128 GLY A CA 1
ATOM 952 C C . GLY A 1 128 ? -1.992 -2.599 -12.634 1.00 86.25 128 GLY A C 1
ATOM 953 O O . GLY A 1 128 ? -2.750 -2.869 -11.702 1.00 86.25 128 GLY A O 1
ATOM 954 N N . GLY A 1 129 ? -0.739 -3.060 -12.694 1.00 84.44 129 GLY A N 1
ATOM 955 C CA . GLY A 1 129 ? -0.135 -3.893 -11.657 1.00 84.44 129 GLY A CA 1
ATOM 956 C C . GLY A 1 129 ? -0.071 -3.193 -10.297 1.00 84.44 129 GLY A C 1
ATOM 957 O O . GLY A 1 129 ? -0.456 -3.773 -9.284 1.00 84.44 129 GLY A O 1
ATOM 958 N N . ALA A 1 130 ? 0.340 -1.925 -10.275 1.00 79.94 130 ALA A N 1
ATOM 959 C CA . ALA A 1 130 ? 0.408 -1.105 -9.070 1.00 79.94 130 ALA A CA 1
ATOM 960 C C . ALA A 1 130 ? -0.972 -0.915 -8.412 1.00 79.94 130 ALA A C 1
ATOM 962 O O . ALA A 1 130 ? -1.107 -1.072 -7.198 1.00 79.94 130 ALA A O 1
ATOM 963 N N . VAL A 1 131 ? -2.015 -0.641 -9.205 1.00 86.06 131 VAL A N 1
ATOM 964 C CA . VAL A 1 131 ? -3.400 -0.539 -8.715 1.00 86.06 131 VAL A CA 1
ATOM 965 C C . VAL A 1 131 ? -3.877 -1.874 -8.149 1.00 86.06 131 VAL A C 1
ATOM 967 O O . VAL A 1 131 ? -4.460 -1.900 -7.065 1.00 86.06 131 VAL A O 1
ATOM 970 N N . LEU A 1 132 ? -3.599 -2.984 -8.840 1.00 89.31 132 LEU A N 1
ATOM 971 C CA . LEU A 1 132 ? -3.987 -4.319 -8.388 1.00 89.31 132 LEU A CA 1
ATOM 972 C C . LEU A 1 132 ? -3.343 -4.673 -7.039 1.00 89.31 132 LEU A C 1
ATOM 974 O O . LEU A 1 132 ? -4.018 -5.195 -6.155 1.00 89.31 132 LEU A O 1
ATOM 978 N N . VAL A 1 133 ? -2.062 -4.338 -6.858 1.00 84.12 133 VAL A N 1
ATOM 979 C CA . VAL A 1 133 ? -1.335 -4.534 -5.594 1.00 84.12 133 VAL A CA 1
ATOM 980 C C . VAL A 1 133 ? -1.872 -3.632 -4.485 1.00 84.12 133 VAL A C 1
ATOM 982 O O . VAL A 1 133 ? -2.014 -4.084 -3.350 1.00 84.12 133 VAL A O 1
ATOM 985 N N . ALA A 1 134 ? -2.193 -2.372 -4.778 1.00 79.69 134 ALA A N 1
ATOM 986 C CA . ALA A 1 134 ? -2.677 -1.420 -3.776 1.00 79.69 134 ALA A CA 1
ATOM 987 C C . ALA A 1 134 ? -4.149 -1.641 -3.378 1.00 79.69 134 ALA A C 1
ATOM 989 O O . ALA A 1 134 ? -4.573 -1.215 -2.299 1.00 79.69 134 ALA A O 1
ATOM 990 N N . ALA A 1 135 ? -4.948 -2.294 -4.227 1.00 84.12 135 ALA A N 1
ATOM 991 C CA . ALA A 1 135 ? -6.386 -2.433 -4.021 1.00 84.12 135 ALA A CA 1
ATOM 992 C C . ALA A 1 135 ? -6.768 -3.116 -2.688 1.00 84.12 135 ALA A C 1
ATOM 994 O O . ALA A 1 135 ? -7.597 -2.547 -1.973 1.00 84.12 135 ALA A O 1
ATOM 995 N N . PRO A 1 136 ? -6.181 -4.258 -2.271 1.00 84.06 136 PRO A N 1
ATOM 996 C CA . PRO A 1 136 ? -6.547 -4.909 -1.012 1.00 84.06 136 PRO A CA 1
ATOM 997 C C . PRO A 1 136 ? -6.292 -4.036 0.219 1.00 84.06 136 PRO A C 1
ATOM 999 O O . PRO A 1 136 ? -7.150 -3.948 1.100 1.00 84.06 136 PRO A O 1
ATOM 1002 N N . SER A 1 137 ? -5.146 -3.351 0.279 1.00 75.75 137 SER A N 1
ATOM 1003 C CA . SER A 1 137 ? -4.823 -2.436 1.375 1.00 75.75 137 SER A CA 1
ATOM 1004 C C . SER A 1 137 ? -5.752 -1.219 1.390 1.00 75.75 137 SER A C 1
ATOM 1006 O O . SER A 1 137 ? -6.287 -0.864 2.441 1.00 75.75 137 SER A O 1
ATOM 1008 N N . LEU A 1 138 ? -6.042 -0.616 0.233 1.00 80.62 138 LEU A N 1
ATOM 1009 C CA . LEU A 1 138 ? -6.966 0.521 0.152 1.00 80.62 138 LEU A CA 1
ATOM 1010 C C . LEU A 1 138 ? -8.397 0.125 0.546 1.00 80.62 138 LEU A C 1
ATOM 1012 O O . LEU A 1 138 ? -9.053 0.840 1.304 1.00 80.62 138 LEU A O 1
ATOM 1016 N N . LEU A 1 139 ? -8.871 -1.043 0.106 1.00 83.31 139 LEU A N 1
ATOM 1017 C CA . LEU A 1 139 ? -10.174 -1.577 0.504 1.00 83.31 139 LEU A CA 1
ATOM 1018 C C . LEU A 1 139 ? -10.229 -1.849 2.010 1.00 83.31 139 LEU A C 1
ATOM 1020 O O . LEU A 1 139 ? -11.193 -1.453 2.668 1.00 83.31 139 LEU A O 1
ATOM 1024 N N . ALA A 1 140 ? -9.182 -2.451 2.580 1.00 77.56 140 ALA A N 1
ATOM 1025 C CA . ALA A 1 140 ? -9.077 -2.649 4.021 1.00 77.56 140 ALA A CA 1
ATOM 1026 C C . ALA A 1 140 ? -9.114 -1.314 4.782 1.00 77.56 140 ALA A C 1
ATOM 1028 O O . ALA A 1 140 ? -9.853 -1.192 5.760 1.00 77.56 140 ALA A O 1
ATOM 1029 N N . ALA A 1 141 ? -8.399 -0.290 4.306 1.00 73.44 141 ALA A N 1
ATOM 1030 C CA . ALA A 1 141 ? -8.422 1.052 4.883 1.00 73.44 141 ALA A CA 1
ATOM 1031 C C . ALA A 1 141 ? -9.830 1.672 4.854 1.00 73.44 141 ALA A C 1
ATOM 1033 O O . ALA A 1 141 ? -10.283 2.221 5.861 1.00 73.44 141 ALA A O 1
ATOM 1034 N N . VAL A 1 142 ? -10.561 1.532 3.743 1.00 82.38 142 VAL A N 1
ATOM 1035 C CA . VAL A 1 142 ? -11.951 2.005 3.622 1.00 82.38 142 VAL A CA 1
ATOM 1036 C C . VAL A 1 142 ? -12.877 1.262 4.587 1.00 82.38 142 VAL A C 1
ATOM 1038 O O . VAL A 1 142 ? -13.694 1.895 5.260 1.00 82.38 142 VAL A O 1
ATOM 1041 N N . VAL A 1 143 ? -12.745 -0.062 4.705 1.00 82.19 143 VAL A N 1
ATOM 1042 C CA . VAL A 1 143 ? -13.540 -0.870 5.646 1.00 82.19 143 VAL A CA 1
ATOM 1043 C C . VAL A 1 143 ? -13.260 -0.455 7.090 1.00 82.19 143 VAL A C 1
ATOM 1045 O O . VAL A 1 143 ? -14.202 -0.277 7.868 1.00 82.19 143 VAL A O 1
ATOM 1048 N N . ILE A 1 144 ? -11.988 -0.243 7.436 1.00 74.81 144 ILE A N 1
ATOM 1049 C CA . ILE A 1 144 ? -11.572 0.259 8.749 1.00 74.81 144 ILE A CA 1
ATOM 1050 C C . ILE A 1 144 ? -12.180 1.642 8.990 1.00 74.81 144 ILE A C 1
ATOM 1052 O O . ILE A 1 144 ? -12.775 1.858 10.036 1.00 74.81 144 ILE A O 1
ATOM 1056 N N . ALA A 1 145 ? -12.115 2.564 8.029 1.00 74.00 145 ALA A N 1
ATOM 1057 C CA . ALA A 1 145 ? -12.648 3.916 8.187 1.00 74.00 145 ALA A CA 1
ATOM 1058 C C . ALA A 1 145 ? -14.181 3.957 8.348 1.00 74.00 145 ALA A C 1
ATOM 1060 O O . ALA A 1 145 ? -14.694 4.787 9.104 1.00 74.00 145 ALA A O 1
ATOM 1061 N N . ARG A 1 146 ? -14.911 3.073 7.649 1.00 77.19 146 ARG A N 1
ATOM 1062 C CA . ARG A 1 146 ? -16.384 3.074 7.592 1.00 77.19 146 ARG A CA 1
ATOM 1063 C C . ARG A 1 146 ? -17.066 2.301 8.720 1.00 77.19 146 ARG A C 1
ATOM 1065 O O . ARG A 1 146 ? -18.202 2.633 9.054 1.00 77.19 146 ARG A O 1
ATOM 1072 N N . ARG A 1 147 ? -16.425 1.294 9.327 1.00 70.00 147 ARG A N 1
ATOM 1073 C CA . ARG A 1 147 ? -17.040 0.544 10.436 1.00 70.00 147 ARG A CA 1
ATOM 1074 C C . ARG A 1 147 ? -17.086 1.404 11.710 1.00 70.00 147 ARG A C 1
ATOM 1076 O O . ARG A 1 147 ? -16.096 1.552 12.430 1.00 70.00 147 ARG A O 1
ATOM 1083 N N . ARG A 1 148 ? -18.263 1.980 11.978 1.00 54.91 148 ARG A N 1
ATOM 1084 C CA . ARG A 1 148 ? -18.684 2.448 13.306 1.00 54.91 148 ARG A CA 1
ATOM 1085 C C . ARG A 1 148 ? -19.110 1.208 14.098 1.00 54.91 148 ARG A C 1
ATOM 1087 O O . ARG A 1 148 ? -20.139 0.623 13.783 1.00 54.91 148 ARG A O 1
ATOM 1094 N N . THR A 1 149 ? -18.287 0.764 15.036 1.00 50.06 149 THR A N 1
ATOM 1095 C CA . THR A 1 149 ? -18.692 -0.163 16.102 1.00 50.06 149 THR A CA 1
ATOM 1096 C C . THR A 1 149 ? -18.571 0.580 17.405 1.00 50.06 149 THR A C 1
ATOM 1098 O O . THR A 1 149 ? -17.488 1.193 17.568 1.00 50.06 149 THR A O 1
#